Protein AF-A0AAW1U6X6-F1 (afdb_monomer)

Solvent-accessible surface area (backbone atoms only — not comparable to full-atom values): 5303 Å² total; per-residue (Å²): 133,84,49,74,68,58,50,52,41,50,53,62,71,46,44,65,55,54,54,50,50,59,63,59,69,45,85,92,56,89,44,62,39,44,49,56,56,50,54,54,51,50,52,51,51,60,69,69,55,79,73,86,46,73,67,40,46,52,51,50,49,53,50,53,51,49,47,52,71,75,46,70,58,45,76,71,37,60,70,38,39,50,39,28,74,70,35,88,91,109

Sequence (90 aa):
MLTAQQLEDLINILRPLEVITKEISGEDYITTSKIVQIVSWLTETYNKMKNLTDIFAKTRTLIIDGLKKRFRNVEQVHLLTAATTLDSRF

InterPro domains:
  IPR012337 Ribonuclease H-like superfamily [SSF53098] (6-90)

Secondary structure (DSSP, 8-state):
---HHHHHHHHHHHHHHHHHHHHHS-SSS--GGGHHHHHHHHHHHHHHPPP-SHHHHHHHHHHHHHHHHHHTTGGG-HHHHHHHHT-TT-

Nearest PDB structures (foldseek):
  6dww-assembly1_A  TM=8.387E-01  e=2.076E+00  Musca domestica
  8sjd-assembly1_B  TM=8.348E-01  e=2.455E+00  Musca domestica
  8sjd-assembly1_D  TM=8.501E-01  e=2.455E+00  Musca domestica
  4d1q-assembly1_H-2  TM=8.400E-01  e=5.682E+00  Musca domestica

Radius of gyration: 15.15 Å; Cα contacts (8 Å, |Δi|>4): 58; chains: 1; bounding box: 32×25×46 Å

Structure (mmCIF, N/CA/C/O backbone):
data_AF-A0AAW1U6X6-F1
#
_entry.id   AF-A0AAW1U6X6-F1
#
loop_
_atom_site.group_PDB
_atom_site.id
_atom_site.type_symbol
_atom_site.label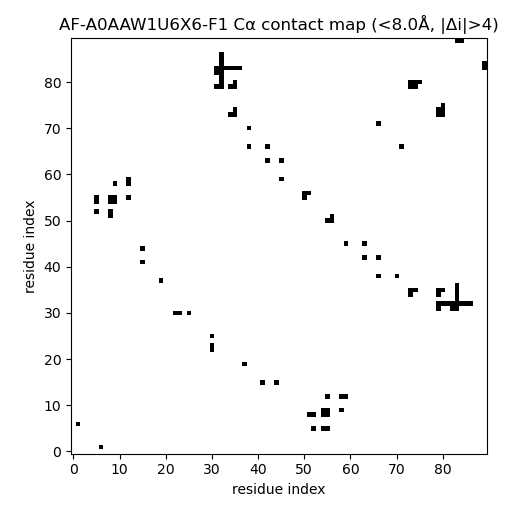_atom_id
_atom_site.label_alt_id
_atom_site.label_comp_id
_atom_site.label_asym_id
_atom_site.label_entity_id
_atom_site.label_seq_id
_atom_site.pdbx_PDB_ins_code
_atom_site.Cartn_x
_atom_site.Cartn_y
_atom_site.Cartn_z
_atom_site.occupancy
_atom_site.B_iso_or_equiv
_atom_site.auth_seq_id
_atom_site.auth_comp_id
_atom_site.auth_asym_id
_atom_site.auth_atom_id
_atom_site.pdbx_PDB_model_num
ATOM 1 N N . MET A 1 1 ? 6.584 6.487 -27.319 1.00 66.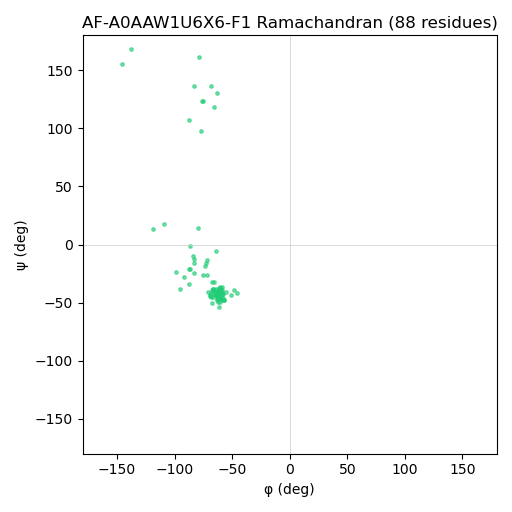94 1 MET A N 1
ATOM 2 C CA . MET A 1 1 ? 6.082 5.120 -27.061 1.00 66.94 1 MET A CA 1
ATOM 3 C C . MET A 1 1 ? 6.705 4.634 -25.766 1.00 66.94 1 MET A C 1
ATOM 5 O O . MET A 1 1 ? 7.891 4.878 -25.585 1.00 66.94 1 MET A O 1
ATOM 9 N N . LEU A 1 2 ? 5.923 4.035 -24.862 1.00 77.94 2 LEU A N 1
ATOM 10 C CA . LEU A 1 2 ? 6.468 3.399 -23.657 1.00 77.94 2 LEU A CA 1
ATOM 11 C C . LEU A 1 2 ? 7.263 2.155 -24.068 1.00 77.94 2 LEU A C 1
ATOM 13 O O . LEU A 1 2 ? 6.816 1.405 -24.936 1.00 77.94 2 LEU A O 1
ATOM 17 N N . THR A 1 3 ? 8.438 1.952 -23.479 1.00 89.19 3 THR A N 1
ATOM 18 C CA . THR A 1 3 ? 9.233 0.738 -23.701 1.00 89.19 3 THR A CA 1
ATOM 19 C C . THR A 1 3 ? 8.682 -0.426 -22.874 1.00 89.19 3 THR A C 1
ATOM 21 O O . THR A 1 3 ? 7.972 -0.215 -21.890 1.00 89.19 3 THR A O 1
ATOM 24 N N . ALA A 1 4 ? 9.038 -1.664 -23.235 1.00 87.81 4 ALA A N 1
ATOM 25 C CA . ALA A 1 4 ? 8.659 -2.848 -22.457 1.00 87.81 4 ALA A CA 1
ATOM 26 C C . ALA A 1 4 ? 9.101 -2.738 -20.983 1.00 87.81 4 ALA A C 1
ATOM 28 O O . ALA A 1 4 ? 8.313 -3.018 -20.086 1.00 87.81 4 ALA A O 1
ATOM 29 N N . GLN A 1 5 ? 10.308 -2.212 -20.737 1.00 86.38 5 GLN A N 1
ATOM 30 C CA . GLN A 1 5 ? 10.821 -1.974 -19.385 1.00 86.38 5 GLN A CA 1
ATOM 31 C C . GLN A 1 5 ? 9.972 -0.962 -18.604 1.00 86.38 5 GLN A C 1
ATOM 33 O O . GLN A 1 5 ? 9.680 -1.160 -17.432 1.00 86.38 5 GLN A O 1
ATOM 38 N N . GLN A 1 6 ? 9.542 0.123 -19.255 1.00 88.00 6 GLN A N 1
ATOM 39 C CA . GLN A 1 6 ? 8.694 1.132 -18.616 1.00 88.00 6 GLN A CA 1
ATOM 40 C C . GLN A 1 6 ? 7.300 0.586 -18.285 1.00 88.00 6 GLN A C 1
ATOM 42 O O . GLN A 1 6 ? 6.702 0.997 -17.293 1.00 88.00 6 GLN A O 1
ATOM 47 N N . LEU A 1 7 ? 6.779 -0.336 -19.098 1.00 89.56 7 LEU A N 1
ATOM 48 C CA . LEU A 1 7 ? 5.515 -1.010 -18.815 1.00 89.56 7 LEU A CA 1
ATOM 49 C C . LEU A 1 7 ? 5.644 -1.955 -17.615 1.00 89.56 7 LEU A C 1
ATOM 51 O O . LEU A 1 7 ? 4.788 -1.942 -16.734 1.00 89.56 7 LEU A O 1
ATOM 55 N N . GLU A 1 8 ? 6.722 -2.734 -17.554 1.00 90.25 8 GLU A N 1
ATOM 56 C CA . GLU A 1 8 ? 7.000 -3.626 -16.428 1.00 90.25 8 GLU A CA 1
ATOM 57 C C . GLU A 1 8 ? 7.170 -2.848 -15.114 1.00 90.25 8 GLU A C 1
ATOM 59 O O . GLU A 1 8 ? 6.596 -3.212 -14.085 1.00 90.25 8 GLU A O 1
ATOM 64 N N . ASP A 1 9 ? 7.860 -1.710 -15.163 1.00 89.75 9 ASP A N 1
ATOM 65 C CA . ASP A 1 9 ? 8.001 -0.788 -14.038 1.00 89.75 9 ASP A CA 1
ATOM 66 C C . ASP A 1 9 ? 6.646 -0.263 -13.536 1.00 89.75 9 ASP A C 1
ATOM 68 O O . ASP A 1 9 ? 6.406 -0.216 -12.326 1.00 89.75 9 ASP A O 1
ATOM 72 N N . LEU A 1 10 ? 5.739 0.097 -14.452 1.00 91.94 10 LEU A N 1
ATOM 73 C CA . LEU A 1 10 ? 4.386 0.542 -14.108 1.00 91.94 10 LEU A CA 1
ATOM 74 C C . LEU A 1 10 ? 3.547 -0.587 -13.496 1.00 91.94 10 LEU A C 1
ATOM 76 O O . LEU A 1 10 ? 2.823 -0.363 -12.529 1.00 91.94 10 LEU A O 1
ATOM 80 N N . ILE A 1 11 ? 3.659 -1.811 -14.008 1.00 92.62 11 ILE A N 1
ATOM 81 C CA . ILE A 1 11 ? 2.978 -2.969 -13.417 1.00 92.62 11 ILE A CA 1
ATOM 82 C C . ILE A 1 11 ? 3.488 -3.199 -11.989 1.00 92.62 11 ILE A C 1
ATOM 84 O O . ILE A 1 11 ? 2.699 -3.368 -11.059 1.00 92.62 11 ILE A O 1
ATOM 88 N N . ASN A 1 12 ? 4.806 -3.158 -11.793 1.00 91.94 12 ASN A N 1
ATOM 89 C CA . ASN A 1 12 ? 5.421 -3.394 -10.491 1.00 91.94 12 ASN A CA 1
ATOM 90 C C . ASN A 1 12 ? 5.048 -2.318 -9.460 1.00 91.94 12 ASN A C 1
ATOM 92 O O . ASN A 1 12 ? 4.778 -2.656 -8.307 1.00 91.94 12 ASN A O 1
ATOM 96 N N . ILE A 1 13 ? 4.984 -1.043 -9.859 1.00 94.81 13 ILE A N 1
ATOM 97 C CA . ILE A 1 13 ? 4.641 0.047 -8.936 1.00 94.81 13 ILE A CA 1
ATOM 98 C C . ILE A 1 13 ? 3.147 0.101 -8.587 1.00 94.81 13 ILE A C 1
ATOM 100 O O . ILE A 1 13 ? 2.784 0.575 -7.510 1.00 94.81 13 ILE A O 1
ATOM 104 N N . LEU A 1 14 ? 2.274 -0.393 -9.469 1.00 94.81 14 LEU A N 1
ATOM 105 C CA . LEU A 1 14 ? 0.826 -0.432 -9.243 1.00 94.81 14 LEU A CA 1
ATOM 106 C C . LEU A 1 14 ? 0.369 -1.686 -8.486 1.00 94.81 14 LEU A C 1
ATOM 108 O O . LEU A 1 14 ? -0.682 -1.655 -7.848 1.00 94.81 14 LEU A O 1
ATOM 112 N N . ARG A 1 15 ? 1.166 -2.761 -8.484 1.00 95.31 15 ARG A N 1
ATOM 113 C CA . ARG A 1 15 ? 0.842 -4.025 -7.801 1.00 95.31 15 ARG A CA 1
ATOM 114 C C . ARG A 1 15 ? 0.435 -3.867 -6.322 1.00 95.31 15 ARG A C 1
ATOM 116 O O . ARG A 1 15 ? -0.549 -4.490 -5.934 1.00 95.31 15 ARG A O 1
ATOM 123 N N . PRO A 1 16 ? 1.097 -3.044 -5.480 1.00 95.12 16 PRO A N 1
ATOM 124 C CA . PRO A 1 16 ? 0.654 -2.854 -4.095 1.00 95.12 16 PRO A CA 1
ATOM 125 C C . PRO A 1 16 ? -0.763 -2.277 -3.984 1.00 95.12 16 PRO A C 1
ATOM 127 O O . PRO A 1 16 ? -1.516 -2.678 -3.101 1.00 95.12 16 PRO A O 1
ATOM 130 N N . LEU A 1 17 ? -1.146 -1.369 -4.891 1.00 94.81 17 LEU A N 1
ATOM 131 C CA . LEU A 1 17 ? -2.498 -0.804 -4.918 1.00 94.81 17 LEU A CA 1
ATOM 132 C C . LEU A 1 17 ? -3.523 -1.860 -5.315 1.00 94.81 17 LEU A C 1
ATOM 134 O O . LEU A 1 17 ? -4.567 -1.940 -4.683 1.00 94.81 17 LEU A O 1
ATOM 138 N N . GLU A 1 18 ? -3.212 -2.698 -6.305 1.00 95.25 18 GLU A N 1
ATOM 139 C CA . GLU A 1 18 ? -4.081 -3.805 -6.710 1.00 95.25 18 GLU A CA 1
ATOM 140 C C . GLU A 1 18 ? -4.362 -4.763 -5.541 1.00 95.25 18 GLU A C 1
ATOM 142 O O . GLU A 1 18 ? -5.517 -5.100 -5.278 1.00 95.25 18 GLU A O 1
ATOM 147 N N . VAL A 1 19 ? -3.312 -5.169 -4.817 1.00 93.50 19 VAL A N 1
ATOM 148 C CA . VAL A 1 19 ? -3.423 -6.058 -3.649 1.00 93.50 19 VAL A CA 1
ATOM 149 C C . VAL A 1 19 ? -4.314 -5.432 -2.578 1.00 93.50 19 VAL A C 1
ATOM 151 O O . VAL A 1 19 ? -5.227 -6.084 -2.079 1.00 93.50 19 VAL A O 1
ATOM 154 N N . ILE A 1 20 ? -4.101 -4.154 -2.263 1.00 92.50 20 ILE A N 1
ATOM 155 C CA . ILE A 1 20 ? -4.889 -3.447 -1.249 1.00 92.50 20 ILE A CA 1
ATOM 156 C C . ILE A 1 20 ? -6.336 -3.245 -1.693 1.00 92.50 20 ILE A C 1
ATOM 158 O O . ILE A 1 20 ? -7.244 -3.383 -0.882 1.00 92.50 20 ILE A O 1
ATOM 162 N N . THR A 1 21 ? -6.585 -2.938 -2.966 1.00 91.56 21 THR A N 1
ATOM 163 C CA . THR A 1 21 ? -7.953 -2.817 -3.478 1.00 91.56 21 THR A CA 1
ATOM 164 C C . THR A 1 21 ? -8.697 -4.142 -3.346 1.00 91.56 21 THR A C 1
ATOM 166 O O . THR A 1 21 ? -9.819 -4.142 -2.857 1.00 91.56 21 THR A O 1
ATOM 169 N N . LYS A 1 22 ? -8.063 -5.272 -3.679 1.00 90.88 22 LYS A N 1
ATOM 170 C CA . LYS A 1 22 ? -8.653 -6.605 -3.468 1.00 90.88 22 LYS A CA 1
ATOM 171 C C . LYS A 1 22 ? -8.944 -6.887 -1.991 1.00 90.88 22 LYS A C 1
ATOM 173 O O . LYS A 1 22 ? -9.997 -7.429 -1.681 1.00 90.88 22 LYS A O 1
ATOM 178 N N . GLU A 1 23 ? -8.045 -6.476 -1.100 1.00 88.12 23 GLU A N 1
ATOM 179 C CA . GLU A 1 23 ? -8.194 -6.634 0.353 1.00 88.12 23 GLU A CA 1
ATOM 180 C C . GLU A 1 23 ? -9.263 -5.708 0.966 1.00 88.12 23 GLU A C 1
ATOM 182 O O . GLU A 1 23 ? -9.818 -5.996 2.017 1.00 88.12 23 GLU A O 1
ATOM 187 N N . ILE A 1 24 ? -9.566 -4.560 0.359 1.00 88.56 24 ILE A N 1
ATOM 188 C CA . ILE A 1 24 ? -10.605 -3.645 0.869 1.00 88.56 24 ILE A CA 1
ATOM 189 C C . ILE A 1 24 ? -11.966 -3.944 0.235 1.00 88.56 24 ILE A C 1
ATOM 191 O O . ILE A 1 24 ? -12.998 -3.711 0.857 1.00 88.56 24 ILE A O 1
ATOM 195 N N . SER A 1 25 ? -11.988 -4.485 -0.981 1.00 86.25 25 SER A N 1
ATOM 196 C CA . SER A 1 25 ? -13.210 -4.907 -1.674 1.00 86.25 25 SER A CA 1
ATOM 197 C C . SER A 1 25 ? -13.745 -6.268 -1.208 1.00 86.25 25 SER A C 1
ATOM 199 O O . SER A 1 25 ? -14.596 -6.841 -1.881 1.00 86.25 25 SER A O 1
ATOM 201 N N . GLY A 1 26 ? -13.265 -6.797 -0.080 1.00 78.56 26 GLY A N 1
ATOM 202 C CA . GLY A 1 26 ? -13.858 -7.971 0.552 1.00 78.56 26 GLY A CA 1
ATOM 203 C C . GLY A 1 26 ? -15.151 -7.620 1.286 1.00 78.56 26 GLY A C 1
ATOM 204 O O . GLY A 1 26 ? -15.146 -6.773 2.175 1.00 78.56 26 GLY A O 1
ATOM 205 N N . GLU A 1 27 ? -16.248 -8.287 0.929 1.00 72.75 27 GLU A N 1
ATOM 206 C CA . GLU A 1 27 ? -17.558 -8.109 1.577 1.00 72.75 27 GLU A CA 1
ATOM 207 C C . GLU A 1 27 ? -17.694 -8.953 2.859 1.00 72.75 27 GLU A C 1
ATOM 209 O O . GLU A 1 27 ? -18.427 -8.585 3.775 1.00 72.75 27 GLU A O 1
ATOM 214 N N . ASP A 1 28 ? -16.929 -10.045 2.964 1.00 80.00 28 ASP A N 1
ATOM 215 C CA . ASP A 1 28 ? -17.080 -11.061 4.017 1.00 80.00 28 ASP A CA 1
ATOM 216 C C . ASP A 1 28 ? -16.316 -10.758 5.320 1.00 80.00 28 ASP A C 1
ATOM 218 O O . ASP A 1 28 ? -16.351 -11.550 6.265 1.00 80.00 28 ASP A O 1
ATOM 222 N N . TYR A 1 29 ? -15.577 -9.647 5.405 1.00 79.94 29 TYR A N 1
ATOM 223 C CA . TYR A 1 29 ? -14.773 -9.328 6.588 1.00 79.94 29 TYR A CA 1
ATOM 224 C C . TYR A 1 29 ? -14.687 -7.835 6.895 1.00 79.94 29 TYR A C 1
ATOM 226 O O . TYR A 1 29 ? -1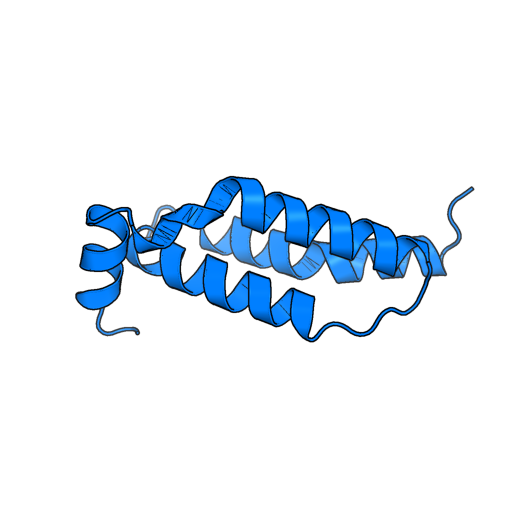4.788 -6.973 6.029 1.00 79.94 29 TYR A O 1
ATOM 234 N N . ILE A 1 30 ? -14.427 -7.524 8.169 1.00 80.31 30 ILE A N 1
ATOM 235 C CA . ILE A 1 30 ? -14.264 -6.147 8.641 1.00 80.31 30 ILE A CA 1
ATOM 236 C C . ILE A 1 30 ? -13.004 -5.539 8.017 1.00 80.31 30 ILE A C 1
ATOM 238 O O . ILE A 1 30 ? -11.883 -6.009 8.255 1.00 80.31 30 ILE A O 1
ATOM 242 N N . THR A 1 31 ? -13.208 -4.472 7.247 1.00 86.19 31 THR A N 1
ATOM 243 C CA . THR A 1 31 ? -12.158 -3.693 6.578 1.00 86.19 31 THR A CA 1
ATOM 244 C C . THR A 1 31 ? -11.789 -2.425 7.346 1.00 86.19 31 THR A C 1
ATOM 246 O O . THR A 1 31 ? -10.659 -1.960 7.235 1.00 86.19 31 THR A O 1
ATOM 249 N N . THR A 1 32 ? -12.688 -1.891 8.182 1.00 86.12 32 THR A N 1
ATOM 250 C CA . THR A 1 32 ? -12.501 -0.615 8.899 1.00 86.12 32 THR A CA 1
ATOM 251 C C . THR A 1 32 ? -11.253 -0.595 9.781 1.00 86.12 32 THR A C 1
ATOM 253 O O . THR A 1 32 ? -10.504 0.379 9.756 1.00 86.12 32 THR A O 1
ATOM 256 N N . SER A 1 33 ? -10.990 -1.681 10.508 1.00 89.75 33 SER A N 1
ATOM 257 C CA . SER A 1 33 ? -9.815 -1.826 11.375 1.00 89.75 33 SER A CA 1
ATOM 258 C C . SER A 1 33 ? -8.499 -2.005 10.612 1.00 89.75 33 SER A C 1
ATOM 260 O O . SER A 1 33 ? -7.428 -1.864 11.189 1.00 89.75 33 SER A O 1
ATOM 262 N N . LYS A 1 34 ? -8.555 -2.291 9.305 1.00 90.25 34 LYS A N 1
ATOM 263 C CA . LYS A 1 34 ? -7.366 -2.458 8.460 1.00 90.25 34 LYS A CA 1
ATOM 264 C C . LYS A 1 34 ? -6.879 -1.133 7.878 1.00 90.25 34 LYS A C 1
ATOM 266 O O . LYS A 1 34 ? -5.720 -1.037 7.493 1.00 90.25 34 LYS A O 1
ATOM 271 N N . ILE A 1 35 ? -7.734 -0.109 7.797 1.00 91.31 35 ILE A N 1
ATOM 272 C CA . ILE A 1 35 ? -7.465 1.117 7.024 1.00 91.31 35 ILE A CA 1
ATOM 273 C C . ILE A 1 35 ? -6.215 1.853 7.525 1.00 91.31 35 ILE A C 1
ATOM 275 O O . ILE A 1 35 ? -5.370 2.227 6.711 1.00 91.31 35 ILE A O 1
ATOM 279 N N . VAL A 1 36 ? -6.067 2.036 8.842 1.00 91.81 36 VAL A N 1
ATOM 280 C CA . VAL A 1 36 ? -4.905 2.736 9.422 1.00 91.81 36 VAL A CA 1
ATOM 281 C C . VAL A 1 36 ? -3.610 1.974 9.120 1.00 91.81 36 VAL A C 1
ATOM 283 O O . VAL A 1 36 ? -2.648 2.559 8.619 1.00 91.81 36 VAL A O 1
ATOM 286 N N . GLN A 1 37 ? -3.615 0.654 9.330 1.00 91.69 37 GLN A N 1
ATOM 287 C CA . GLN A 1 37 ? -2.453 -0.200 9.070 1.00 91.69 37 GLN A CA 1
ATOM 288 C C . GLN A 1 37 ? -2.094 -0.251 7.585 1.00 91.69 37 GLN A C 1
ATOM 290 O O . GLN A 1 37 ? -0.932 -0.095 7.223 1.00 91.69 37 GLN A O 1
ATOM 295 N N . ILE A 1 38 ? -3.092 -0.386 6.710 1.00 93.25 38 ILE A N 1
ATOM 296 C CA . ILE A 1 38 ? -2.908 -0.397 5.257 1.00 93.25 38 ILE A CA 1
ATOM 297 C C . ILE A 1 38 ? -2.238 0.893 4.787 1.00 93.25 38 ILE A C 1
ATOM 299 O O . ILE A 1 38 ? -1.295 0.827 4.004 1.00 93.25 38 ILE A O 1
ATOM 303 N N . VAL A 1 39 ? -2.682 2.065 5.254 1.00 93.12 39 VAL A N 1
ATOM 304 C CA . VAL A 1 39 ? -2.064 3.342 4.860 1.00 93.12 39 VAL A CA 1
ATOM 305 C C . VAL A 1 39 ? -0.606 3.409 5.316 1.00 93.12 39 VAL A C 1
ATOM 307 O O . VAL A 1 39 ? 0.258 3.822 4.534 1.00 93.12 39 VAL A O 1
ATOM 310 N N . SER A 1 40 ? -0.326 2.983 6.550 1.00 92.31 40 SER A N 1
ATOM 311 C CA . SER A 1 40 ? 1.031 2.944 7.101 1.00 92.31 40 SER A CA 1
ATOM 312 C C . SER A 1 40 ? 1.937 2.015 6.284 1.00 92.31 40 SER A C 1
ATOM 314 O O . SER A 1 40 ? 2.954 2.445 5.731 1.00 92.31 40 SER A O 1
ATOM 316 N N . TRP A 1 41 ? 1.520 0.763 6.087 1.00 93.00 41 TRP A N 1
ATOM 317 C CA . TRP A 1 41 ? 2.274 -0.233 5.326 1.00 93.00 41 TRP A CA 1
ATOM 318 C C . TRP A 1 41 ? 2.441 0.137 3.860 1.00 93.00 41 TRP A C 1
ATOM 320 O O . TRP A 1 41 ? 3.511 -0.082 3.295 1.00 93.00 41 TRP A O 1
ATOM 330 N N . LEU A 1 42 ? 1.420 0.715 3.229 1.00 94.31 42 LEU A N 1
ATOM 331 C CA . LEU A 1 42 ? 1.502 1.152 1.841 1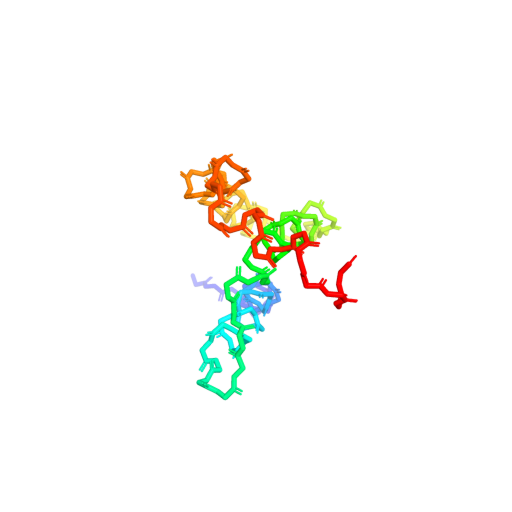.00 94.31 42 LEU A CA 1
ATOM 332 C C . LEU A 1 42 ? 2.515 2.289 1.680 1.00 94.31 42 LEU A C 1
ATOM 334 O O . LEU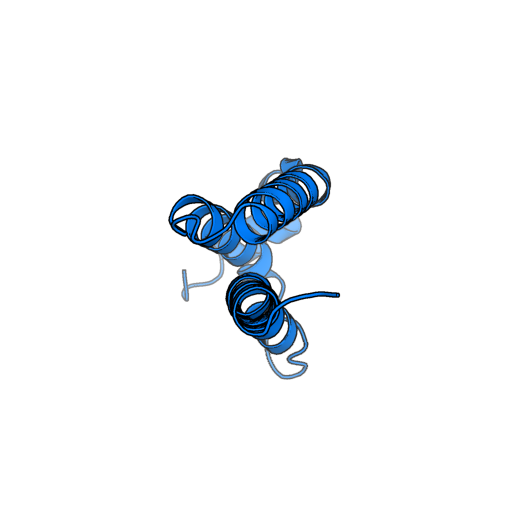 A 1 42 ? 3.329 2.264 0.756 1.00 94.31 42 LEU A O 1
ATOM 338 N N . THR A 1 43 ? 2.516 3.248 2.608 1.00 93.44 43 THR A N 1
ATOM 339 C CA . THR A 1 43 ? 3.495 4.344 2.626 1.00 93.44 43 THR A CA 1
ATOM 340 C C . THR A 1 43 ? 4.914 3.799 2.791 1.00 93.44 43 THR A C 1
ATOM 342 O O . THR A 1 43 ? 5.800 4.143 2.008 1.00 93.44 43 THR A O 1
ATOM 345 N N . GLU A 1 44 ? 5.123 2.878 3.734 1.00 94.00 44 GLU A N 1
ATOM 346 C CA . GLU A 1 44 ? 6.409 2.204 3.942 1.00 94.00 44 GLU A CA 1
ATOM 347 C C . GLU A 1 44 ? 6.857 1.370 2.738 1.00 94.00 44 GLU A C 1
ATOM 349 O O . GLU A 1 44 ? 8.033 1.380 2.366 1.00 94.00 44 GLU A O 1
ATOM 354 N N . THR A 1 45 ? 5.920 0.681 2.089 1.00 94.75 45 THR A N 1
ATOM 355 C CA . THR A 1 45 ? 6.176 -0.128 0.894 1.00 94.75 45 THR A CA 1
ATOM 356 C C . THR A 1 45 ? 6.721 0.750 -0.223 1.00 94.75 45 THR A C 1
ATOM 358 O O . THR A 1 45 ? 7.784 0.457 -0.771 1.00 94.75 45 THR A O 1
ATOM 361 N N . TYR A 1 46 ? 6.063 1.877 -0.509 1.00 94.62 46 TYR A N 1
ATOM 362 C CA . TYR A 1 46 ? 6.560 2.821 -1.505 1.00 94.62 46 TYR A CA 1
ATOM 363 C C . TYR A 1 46 ? 7.866 3.482 -1.076 1.00 94.62 46 TYR A C 1
ATOM 365 O O . TYR A 1 46 ? 8.760 3.634 -1.907 1.00 94.62 46 TYR A O 1
ATOM 373 N N . ASN A 1 47 ? 8.040 3.812 0.206 1.00 92.62 47 ASN A N 1
ATOM 374 C CA . ASN A 1 47 ? 9.291 4.381 0.703 1.00 92.62 47 ASN A CA 1
ATOM 375 C C . ASN A 1 47 ? 10.492 3.452 0.456 1.00 92.62 47 ASN A C 1
ATOM 377 O O . ASN A 1 47 ? 11.545 3.938 0.044 1.00 92.62 47 ASN A O 1
ATOM 381 N N . LYS A 1 48 ? 10.314 2.135 0.613 1.00 93.00 48 LYS A N 1
ATOM 382 C CA . LYS A 1 48 ? 11.365 1.114 0.446 1.00 93.00 48 LYS A CA 1
ATOM 383 C C . LYS A 1 48 ? 11.609 0.679 -1.003 1.00 93.00 48 LYS A C 1
ATOM 385 O O . LYS A 1 48 ? 12.644 0.072 -1.283 1.00 93.00 48 LYS A O 1
ATOM 390 N N . MET A 1 49 ? 10.694 0.973 -1.929 1.00 92.38 49 MET A N 1
ATOM 391 C CA . MET A 1 49 ? 10.882 0.645 -3.346 1.00 92.38 49 MET A CA 1
ATOM 392 C C . MET A 1 49 ? 12.079 1.394 -3.942 1.00 92.38 49 MET A C 1
ATOM 394 O O . MET A 1 49 ? 12.189 2.616 -3.825 1.00 92.38 49 MET A O 1
ATOM 398 N N . LYS A 1 50 ? 12.957 0.654 -4.627 1.00 87.38 50 LYS A N 1
ATOM 399 C CA . LYS A 1 50 ? 14.084 1.217 -5.378 1.00 87.38 50 LYS A CA 1
ATOM 400 C C . LYS A 1 50 ? 13.618 1.672 -6.756 1.00 87.38 50 LYS A C 1
ATOM 402 O O . LYS A 1 50 ? 12.896 0.952 -7.437 1.00 87.38 50 LYS A O 1
ATOM 407 N N . ASN A 1 51 ? 14.066 2.853 -7.169 1.00 80.75 51 ASN A N 1
ATOM 408 C CA . ASN A 1 51 ? 13.733 3.402 -8.478 1.00 80.75 51 ASN A CA 1
ATOM 409 C C . ASN A 1 51 ? 14.535 2.688 -9.575 1.00 80.75 51 ASN A C 1
ATOM 411 O O . ASN A 1 51 ? 15.764 2.684 -9.519 1.00 80.75 51 ASN A O 1
ATOM 415 N N . LEU A 1 52 ? 13.840 2.116 -10.562 1.00 77.50 52 LEU A N 1
ATOM 416 C CA . LEU A 1 52 ? 14.449 1.434 -11.714 1.00 77.50 52 LEU A CA 1
ATOM 417 C C . LEU A 1 52 ? 14.583 2.365 -12.929 1.00 77.50 52 LEU A C 1
ATOM 419 O O . LEU A 1 52 ? 15.603 2.356 -13.612 1.00 77.50 52 LEU A O 1
ATOM 423 N N . THR A 1 53 ? 13.586 3.225 -13.158 1.00 86.19 53 THR A N 1
ATOM 424 C CA . THR A 1 53 ? 13.570 4.222 -14.239 1.00 86.19 53 THR A CA 1
ATOM 425 C C . THR A 1 53 ? 13.028 5.574 -13.766 1.00 86.19 53 THR A C 1
ATOM 427 O O . THR A 1 53 ? 12.429 5.696 -12.696 1.00 86.19 53 THR A O 1
ATOM 430 N N . ASP A 1 54 ? 13.202 6.612 -14.590 1.00 88.81 54 ASP A N 1
ATOM 431 C CA . ASP A 1 54 ? 12.634 7.947 -14.348 1.00 88.81 54 ASP A CA 1
ATOM 432 C C . ASP A 1 54 ? 11.096 7.923 -14.252 1.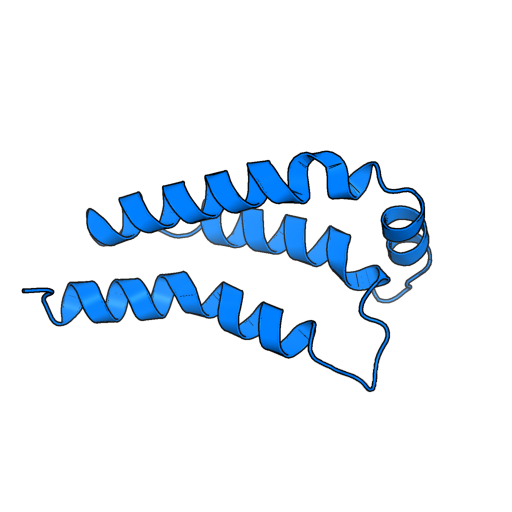00 88.81 54 ASP A C 1
ATOM 434 O O . ASP A 1 54 ? 10.510 8.575 -13.387 1.00 88.81 54 ASP A O 1
ATOM 438 N N . ILE A 1 55 ? 10.429 7.109 -15.080 1.00 89.69 55 ILE A N 1
ATOM 439 C CA . ILE A 1 55 ? 8.971 6.928 -15.007 1.00 89.69 55 ILE A CA 1
ATOM 440 C C . ILE A 1 55 ? 8.580 6.288 -13.678 1.00 89.69 55 ILE A C 1
ATOM 442 O O . ILE A 1 55 ? 7.642 6.758 -13.036 1.00 89.69 55 ILE A O 1
ATOM 446 N N . PHE A 1 56 ? 9.317 5.268 -13.231 1.00 91.62 56 PHE A N 1
ATOM 447 C CA . PHE A 1 56 ? 9.083 4.653 -11.928 1.00 91.62 56 PHE A CA 1
ATOM 448 C C . PHE A 1 56 ? 9.182 5.692 -10.801 1.00 91.62 56 PHE A C 1
ATOM 450 O O . PHE A 1 56 ? 8.281 5.791 -9.969 1.00 91.62 56 PHE A O 1
ATOM 457 N N . ALA A 1 57 ? 10.232 6.519 -10.804 1.00 91.88 57 ALA A N 1
ATOM 458 C CA . ALA A 1 57 ? 10.430 7.558 -9.795 1.00 91.88 57 ALA A CA 1
ATOM 459 C C . ALA A 1 57 ? 9.308 8.613 -9.806 1.00 91.88 57 ALA A C 1
ATOM 461 O O . ALA A 1 57 ? 8.796 8.983 -8.747 1.00 91.88 57 ALA A O 1
ATOM 462 N N . LYS A 1 58 ? 8.881 9.070 -10.991 1.00 93.31 58 LYS A N 1
ATOM 463 C CA . LYS A 1 58 ? 7.771 10.027 -11.142 1.00 93.31 58 LYS A CA 1
ATOM 464 C C . LYS A 1 58 ? 6.455 9.451 -10.633 1.00 93.31 58 LYS A C 1
ATOM 466 O O . LYS A 1 58 ? 5.774 10.095 -9.837 1.00 93.31 58 LYS A O 1
ATOM 471 N N . THR A 1 59 ? 6.123 8.227 -11.035 1.00 93.62 59 THR A N 1
ATOM 472 C CA . THR A 1 59 ? 4.902 7.545 -10.590 1.00 93.62 59 THR A CA 1
ATOM 473 C C . THR A 1 59 ? 4.920 7.304 -9.081 1.00 93.62 59 THR A C 1
ATOM 475 O O . THR A 1 59 ? 3.917 7.553 -8.416 1.00 93.62 59 THR A O 1
ATOM 478 N N . ARG A 1 60 ? 6.068 6.915 -8.508 1.00 94.69 60 ARG A N 1
ATOM 479 C CA . ARG A 1 60 ? 6.240 6.738 -7.057 1.00 94.69 60 ARG A CA 1
ATOM 480 C C . ARG A 1 60 ? 5.915 8.013 -6.294 1.00 94.69 60 ARG A C 1
ATOM 482 O O . ARG A 1 60 ? 5.162 7.969 -5.325 1.00 94.69 60 ARG A O 1
ATOM 489 N N . THR A 1 61 ? 6.460 9.141 -6.739 1.00 95.06 61 THR A N 1
ATOM 490 C CA . THR A 1 61 ? 6.216 10.445 -6.112 1.00 95.06 61 THR A CA 1
ATOM 491 C C . THR A 1 61 ? 4.740 10.822 -6.188 1.00 95.06 61 THR A C 1
ATOM 493 O O . THR A 1 61 ? 4.155 11.165 -5.164 1.00 95.06 61 THR A O 1
ATOM 496 N N . LEU A 1 62 ? 4.102 10.653 -7.353 1.00 95.88 62 LEU A N 1
ATOM 497 C CA . LEU A 1 62 ? 2.666 10.912 -7.516 1.00 95.88 62 LEU A CA 1
ATOM 498 C C . LEU A 1 62 ? 1.806 10.058 -6.574 1.00 95.88 62 LEU A C 1
ATOM 500 O O . LEU A 1 62 ? 0.835 10.559 -6.004 1.00 95.88 62 LEU A O 1
ATOM 504 N N . ILE A 1 63 ? 2.161 8.784 -6.388 1.00 95.75 63 ILE A N 1
ATOM 505 C CA . ILE A 1 63 ? 1.448 7.891 -5.471 1.00 95.75 63 ILE A CA 1
ATOM 506 C C . ILE A 1 63 ? 1.642 8.341 -4.022 1.00 95.75 63 ILE A C 1
ATOM 508 O O . ILE A 1 63 ? 0.653 8.513 -3.314 1.00 95.75 63 ILE A O 1
ATOM 512 N N . ILE A 1 64 ? 2.881 8.585 -3.581 1.00 95.12 64 ILE A N 1
AT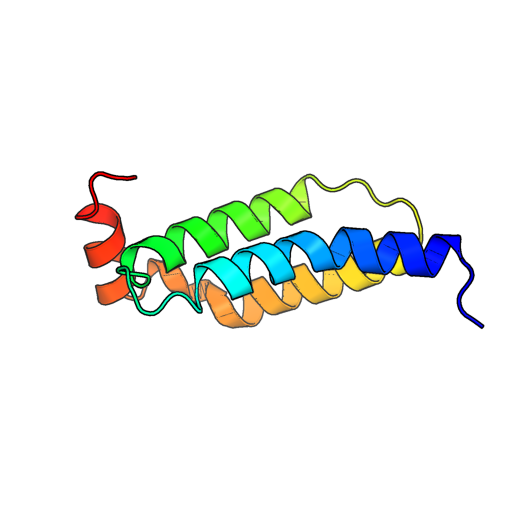OM 513 C CA . ILE A 1 64 ? 3.172 9.035 -2.209 1.00 95.12 64 ILE A CA 1
ATOM 514 C C . ILE A 1 64 ? 2.453 10.355 -1.904 1.00 95.12 64 ILE A C 1
ATOM 516 O O . ILE A 1 64 ? 1.853 10.497 -0.837 1.00 95.12 64 ILE A O 1
ATOM 520 N N . ASP A 1 65 ? 2.457 11.305 -2.837 1.00 96.06 65 ASP A N 1
ATOM 521 C CA . ASP A 1 65 ? 1.756 12.579 -2.676 1.00 96.06 65 ASP A CA 1
ATOM 522 C C . ASP A 1 65 ? 0.237 12.386 -2.633 1.00 96.06 65 ASP A C 1
ATOM 524 O O . ASP A 1 65 ? -0.451 13.011 -1.822 1.00 96.06 65 ASP A O 1
ATOM 528 N N . GLY A 1 66 ? -0.295 11.470 -3.446 1.00 95.38 66 GLY A N 1
ATOM 529 C CA . GLY A 1 66 ? -1.693 11.056 -3.397 1.00 95.38 66 GLY A CA 1
ATOM 530 C C . GLY A 1 66 ? -2.083 10.460 -2.042 1.00 95.38 66 GLY A C 1
ATOM 531 O O . GLY A 1 66 ? -3.107 10.856 -1.477 1.00 95.38 66 GLY A O 1
ATOM 532 N N . LEU A 1 67 ? -1.252 9.568 -1.493 1.00 94.19 67 LEU A N 1
ATOM 533 C CA . LEU A 1 67 ? -1.453 8.960 -0.175 1.00 94.19 67 LEU A CA 1
ATOM 534 C C . LEU A 1 67 ? -1.425 10.017 0.926 1.00 94.19 67 LEU A C 1
ATOM 536 O O . LEU A 1 67 ? -2.366 10.112 1.712 1.00 94.19 67 LEU A O 1
ATOM 540 N N . LYS A 1 68 ? -0.413 10.889 0.928 1.00 92.88 68 LYS A N 1
ATOM 541 C CA . LYS A 1 68 ? -0.309 11.996 1.886 1.00 92.88 68 LYS A CA 1
ATOM 542 C C . LYS A 1 68 ? -1.469 12.972 1.774 1.00 92.88 68 LYS A C 1
ATOM 544 O O . LYS A 1 68 ? -1.901 13.503 2.786 1.00 92.88 68 LYS A O 1
ATOM 549 N N . LYS A 1 69 ? -1.972 13.256 0.572 1.00 95.44 69 LYS A N 1
ATOM 550 C CA . LYS A 1 69 ? -3.097 14.180 0.384 1.00 95.44 69 LYS A CA 1
ATOM 551 C C . LYS A 1 69 ? -4.411 13.589 0.894 1.00 95.44 69 LYS A C 1
ATOM 553 O O . LYS A 1 69 ? -5.202 14.317 1.483 1.00 95.44 69 LYS A O 1
ATOM 558 N N . ARG A 1 70 ? -4.650 12.297 0.654 1.00 93.00 70 ARG A N 1
ATOM 559 C CA . ARG A 1 70 ? -5.925 11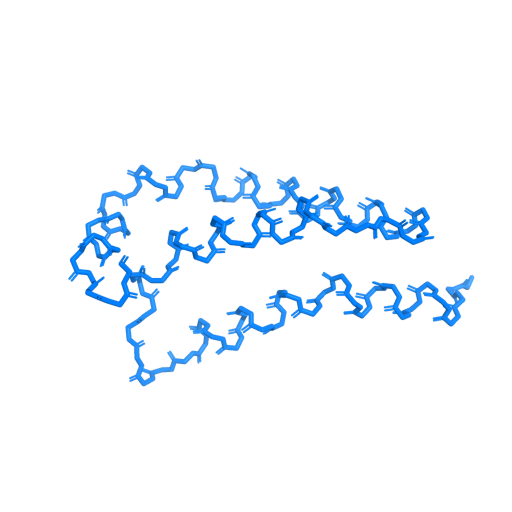.630 0.974 1.00 93.00 70 ARG A CA 1
ATOM 560 C C . ARG A 1 70 ? -5.985 11.090 2.400 1.00 93.00 70 ARG A C 1
ATOM 562 O O . ARG A 1 70 ? -7.050 11.122 3.001 1.00 93.00 70 ARG A O 1
ATOM 569 N N . PHE A 1 71 ? -4.859 10.631 2.942 1.00 92.69 71 PHE A N 1
ATOM 570 C CA . PHE A 1 71 ? -4.809 9.900 4.210 1.00 92.69 71 PHE A CA 1
ATOM 571 C C . PHE A 1 71 ? -3.971 10.586 5.296 1.00 92.69 71 PHE A C 1
ATOM 573 O O . PHE A 1 71 ? -3.711 9.970 6.323 1.00 92.69 71 PHE A O 1
ATOM 580 N N . ARG A 1 72 ? -3.591 11.865 5.128 1.00 90.19 72 ARG A N 1
ATOM 581 C CA . ARG A 1 72 ? -2.816 12.633 6.131 1.00 90.19 72 ARG A CA 1
ATOM 582 C C . ARG A 1 72 ? -3.341 12.481 7.557 1.00 90.19 72 ARG A C 1
ATOM 584 O O . ARG A 1 72 ? -2.564 12.386 8.494 1.00 90.19 72 ARG A O 1
ATOM 591 N N . ASN A 1 73 ? -4.663 12.503 7.687 1.00 91.50 73 ASN A N 1
ATOM 592 C CA . ASN A 1 73 ? -5.361 12.562 8.963 1.00 91.50 73 ASN A CA 1
ATOM 593 C C . ASN A 1 73 ? -6.062 11.234 9.280 1.00 91.50 73 ASN A C 1
ATOM 595 O O . ASN A 1 73 ? -6.975 11.218 10.098 1.00 91.50 73 ASN A O 1
ATOM 599 N N . VAL A 1 74 ? -5.688 10.128 8.621 1.00 91.75 74 VAL A N 1
ATOM 600 C CA . VAL A 1 74 ? -6.370 8.835 8.802 1.00 91.75 74 VAL A CA 1
ATOM 601 C C . VAL A 1 74 ? -6.329 8.369 10.261 1.00 91.75 74 VAL A C 1
ATOM 603 O O . VAL A 1 74 ? -7.331 7.884 10.772 1.00 91.75 74 VAL A O 1
ATOM 606 N N . GLU A 1 75 ? -5.222 8.627 10.959 1.00 86.94 75 GLU A N 1
ATOM 607 C CA . GLU A 1 75 ? -5.038 8.317 12.385 1.00 86.94 75 GLU A CA 1
ATOM 608 C C . GLU A 1 75 ? -5.819 9.254 13.322 1.00 86.94 75 GLU A C 1
ATOM 610 O O . GLU A 1 75 ? -6.059 8.925 14.484 1.00 86.94 75 GLU A O 1
ATOM 615 N N . GLN A 1 76 ? -6.244 10.421 12.829 1.00 91.00 76 GLN A N 1
ATOM 616 C CA . GLN A 1 76 ? -7.078 11.363 13.583 1.00 91.00 76 GLN A CA 1
ATOM 617 C C . GLN A 1 76 ? -8.564 10.989 13.513 1.00 91.00 76 GLN A C 1
ATOM 619 O O . GLN A 1 76 ? -9.374 11.518 14.274 1.00 91.00 76 GLN A O 1
ATOM 624 N N . VAL A 1 77 ? -8.949 10.077 12.614 1.00 93.56 77 VAL A N 1
ATOM 625 C CA . VAL A 1 77 ? -10.323 9.585 12.535 1.00 93.56 77 VAL A CA 1
ATOM 626 C C . VAL A 1 77 ? -10.543 8.581 13.663 1.00 93.56 77 VAL A C 1
ATOM 628 O O . VAL A 1 77 ? -10.229 7.401 13.527 1.00 93.56 77 VAL A O 1
ATOM 631 N N . HIS A 1 78 ? -11.129 9.047 14.770 1.00 92.25 78 HIS A N 1
ATOM 632 C CA . HIS A 1 78 ? -11.352 8.244 15.979 1.00 92.25 78 HIS A CA 1
ATOM 633 C C . HIS A 1 78 ? -11.981 6.876 15.712 1.00 92.25 78 HIS A C 1
ATOM 635 O O . HIS A 1 78 ? -11.570 5.902 16.328 1.00 92.25 78 HIS A O 1
ATOM 641 N N . LEU A 1 79 ? -12.940 6.786 14.785 1.00 92.19 79 LEU A N 1
ATOM 642 C CA . LEU A 1 79 ? -13.574 5.515 14.433 1.00 92.19 79 LEU A CA 1
ATOM 643 C C . LEU A 1 79 ? -12.571 4.508 13.853 1.00 92.19 79 LEU A C 1
ATOM 645 O O . LEU A 1 79 ? -12.582 3.346 14.245 1.00 92.19 79 LEU A O 1
ATOM 649 N N . LEU A 1 80 ? -11.701 4.950 12.941 1.00 91.38 80 LEU A N 1
ATOM 650 C CA . LEU A 1 80 ? -10.707 4.085 12.305 1.00 91.38 80 LEU A CA 1
ATOM 651 C C . LEU A 1 80 ? -9.637 3.664 13.308 1.00 91.38 80 LEU A C 1
ATOM 653 O O . LEU A 1 80 ? -9.287 2.488 13.378 1.00 91.38 80 LEU A O 1
ATOM 657 N N . THR A 1 81 ? -9.165 4.605 14.122 1.00 89.25 81 THR A N 1
ATOM 658 C CA . THR A 1 81 ? -8.153 4.340 15.147 1.00 89.25 81 THR A CA 1
ATOM 659 C C . THR A 1 81 ? -8.700 3.423 16.236 1.00 89.25 81 THR A C 1
ATOM 661 O O . THR A 1 81 ? -8.061 2.432 16.558 1.00 89.25 81 THR A O 1
ATOM 664 N N . ALA A 1 82 ? -9.913 3.666 16.740 1.00 91.75 82 ALA A N 1
ATOM 665 C CA . ALA A 1 82 ? -10.553 2.790 17.720 1.00 91.75 82 ALA A CA 1
ATOM 666 C C . ALA A 1 82 ? -10.795 1.384 17.156 1.00 91.75 82 ALA A C 1
ATOM 668 O O . ALA A 1 82 ? -10.477 0.403 17.821 1.00 91.75 82 ALA A O 1
ATOM 669 N N . ALA A 1 83 ? -11.299 1.276 15.920 1.00 91.31 83 ALA A N 1
ATOM 670 C CA . ALA A 1 83 ? -11.483 -0.015 15.261 1.00 91.31 83 ALA A CA 1
ATOM 671 C C . ALA A 1 83 ? -10.154 -0.764 15.082 1.00 91.31 83 ALA A C 1
ATOM 673 O O . ALA A 1 83 ? -10.119 -1.973 15.263 1.00 91.31 83 ALA A O 1
ATOM 674 N N . THR A 1 84 ? -9.071 -0.054 14.755 1.00 91.12 84 THR A N 1
ATOM 675 C CA . THR A 1 84 ? -7.730 -0.641 14.613 1.00 91.12 84 THR A CA 1
ATOM 676 C C . THR A 1 84 ? -7.181 -1.106 15.963 1.00 91.12 84 THR A C 1
ATOM 678 O O . THR A 1 84 ? -6.697 -2.223 16.058 1.00 91.12 84 THR A O 1
ATOM 681 N N . THR A 1 85 ? -7.297 -0.295 17.021 1.00 89.81 85 THR A N 1
ATOM 682 C CA . THR A 1 85 ? -6.810 -0.631 18.373 1.00 89.81 85 THR A CA 1
ATOM 683 C C . THR A 1 85 ? -7.558 -1.806 19.003 1.00 89.81 85 THR A C 1
ATOM 685 O O . THR A 1 85 ? -6.988 -2.547 19.797 1.00 89.81 85 THR A O 1
ATOM 688 N N . LEU A 1 86 ? -8.847 -1.963 18.694 1.00 91.88 86 LEU A N 1
ATOM 689 C CA . LEU A 1 86 ? -9.675 -3.054 19.218 1.00 91.88 86 LEU A CA 1
ATOM 690 C C . LEU A 1 86 ? -9.534 -4.357 18.419 1.00 91.88 86 LEU A C 1
ATOM 692 O O . LEU A 1 86 ? -10.050 -5.390 18.846 1.00 91.88 86 LEU A O 1
ATOM 696 N N . ASP A 1 87 ? -8.879 -4.323 17.260 1.00 90.06 87 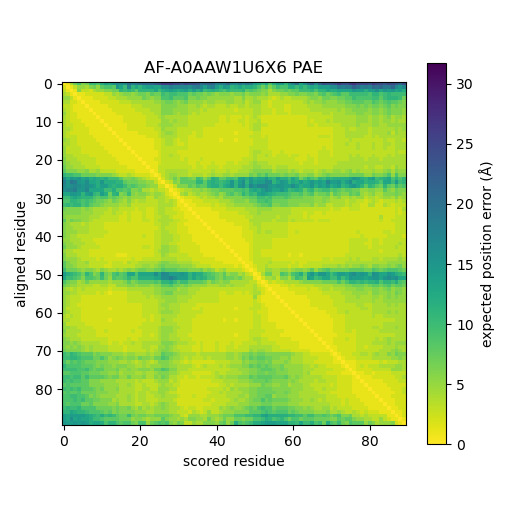ASP A N 1
ATOM 697 C CA . ASP A 1 87 ? -8.697 -5.492 16.412 1.00 90.06 87 ASP A CA 1
ATOM 698 C C . ASP A 1 87 ? -7.442 -6.260 16.821 1.00 90.06 87 ASP A C 1
ATOM 700 O O . ASP A 1 87 ? -6.328 -5.854 16.518 1.00 90.06 87 ASP A O 1
ATOM 704 N N . SER A 1 88 ? -7.630 -7.417 17.456 1.00 86.62 88 SER A N 1
ATOM 705 C CA . SER A 1 88 ? -6.541 -8.267 17.951 1.00 86.62 88 SER A CA 1
ATOM 706 C C . SER A 1 88 ? -5.634 -8.855 16.862 1.00 86.62 88 SER A C 1
ATOM 708 O O . SER A 1 88 ? -4.691 -9.576 17.184 1.00 86.62 88 SER A O 1
ATOM 710 N N . ARG A 1 89 ? -5.951 -8.656 15.575 1.00 84.88 89 ARG A N 1
ATOM 711 C CA . ARG A 1 89 ? -5.076 -9.045 14.457 1.00 84.88 89 ARG A CA 1
ATOM 712 C C . ARG A 1 89 ? -3.855 -8.126 14.330 1.00 84.88 89 ARG A C 1
ATOM 714 O O . ARG A 1 89 ? -2.919 -8.498 13.620 1.00 84.88 89 ARG A O 1
ATOM 721 N N . PHE A 1 90 ? -3.887 -6.957 14.969 1.00 79.88 90 PHE A N 1
ATOM 722 C CA . PHE A 1 90 ? -2.839 -5.939 14.967 1.00 79.88 90 PHE A CA 1
ATOM 723 C C . PHE A 1 90 ? -2.336 -5.673 16.388 1.00 79.88 90 PHE A C 1
ATOM 725 O O . PHE A 1 90 ? -1.151 -5.284 16.497 1.00 79.88 90 PHE A O 1
#

Mean predicted aligned error: 4.48 Å

Foldseek 3Di:
DQDPVNVVLVCVLCVLVVVVVVVCPDPPDDCLLCVVVSLVVNLVVLVPDDDPDPSSVVVSVVVNVVSCVPCVCVCVPCSSVVSNVPDPVD

Organism: NCBI:txid420089

pLDDT: mean 90.08, std 5.35, range [66.94, 96.06]